Protein AF-A0ABD0NU44-F1 (afdb_monomer_lite)

Secondary structure (DSSP, 8-state):
---HHHHHHHHTSGGG-SS-GGGSS--S---S-GGGS-----S-TT----

Structure (mmCIF, N/CA/C/O backbone):
data_AF-A0ABD0NU44-F1
#
_entry.id   AF-A0ABD0NU44-F1
#
loop_
_atom_site.group_PDB
_atom_site.id
_atom_site.type_symbol
_atom_site.label_atom_id
_atom_site.label_alt_id
_atom_site.label_comp_id
_atom_site.label_asym_id
_atom_site.label_entity_id
_atom_site.label_seq_id
_atom_site.pdbx_PDB_ins_code
_atom_site.Cartn_x
_atom_site.Cartn_y
_atom_site.Cartn_z
_atom_site.occupancy
_atom_site.B_iso_or_equiv
_atom_site.auth_seq_id
_atom_site.auth_comp_id
_atom_site.auth_asym_id
_atom_site.auth_atom_id
_atom_site.pdbx_PDB_model_num
ATOM 1 N N . ARG A 1 1 ? 22.217 -0.983 -28.044 1.00 81.31 1 ARG A N 1
ATOM 2 C CA . ARG A 1 1 ? 22.746 0.165 -27.265 1.00 81.31 1 ARG A CA 1
ATOM 3 C C . ARG A 1 1 ? 21.582 1.107 -27.000 1.00 81.31 1 ARG A C 1
ATOM 5 O O . ARG A 1 1 ? 20.963 1.520 -27.968 1.00 81.31 1 ARG A O 1
ATOM 12 N N . MET A 1 2 ? 21.253 1.370 -25.736 1.00 88.81 2 MET A N 1
ATOM 13 C CA . MET A 1 2 ? 20.171 2.283 -25.341 1.00 88.81 2 MET A CA 1
ATOM 14 C C . MET A 1 2 ? 20.709 3.723 -25.273 1.00 88.81 2 MET A C 1
ATOM 16 O O . MET A 1 2 ? 21.876 3.916 -24.920 1.00 88.81 2 MET A O 1
ATOM 20 N N . SER A 1 3 ? 19.910 4.716 -25.673 1.00 96.56 3 SER A N 1
ATOM 21 C CA . SER A 1 3 ? 20.250 6.136 -25.498 1.00 96.56 3 SER A CA 1
ATOM 22 C C . SER A 1 3 ? 20.077 6.547 -24.030 1.00 96.56 3 SER A C 1
ATOM 24 O O . SER A 1 3 ? 19.364 5.882 -23.285 1.00 96.56 3 SER A O 1
ATOM 26 N N . CYS A 1 4 ? 20.715 7.644 -23.607 1.00 95.50 4 CYS A N 1
ATOM 27 C CA . CYS A 1 4 ? 20.510 8.194 -22.258 1.00 95.50 4 CYS A CA 1
ATOM 28 C C . CYS A 1 4 ? 19.025 8.509 -22.013 1.00 95.50 4 CYS A C 1
ATOM 30 O O . CYS A 1 4 ? 18.465 8.119 -20.999 1.00 95.50 4 CYS A O 1
ATOM 32 N N . ASP A 1 5 ? 18.375 9.120 -23.002 1.00 95.81 5 ASP A N 1
ATOM 33 C CA . ASP A 1 5 ? 16.947 9.430 -22.980 1.00 95.81 5 ASP A CA 1
ATOM 34 C C . ASP A 1 5 ? 16.068 8.173 -22.846 1.00 95.81 5 ASP A C 1
ATOM 36 O O . ASP A 1 5 ? 15.216 8.096 -21.965 1.00 95.81 5 ASP A O 1
ATOM 40 N N . GLY A 1 6 ? 16.361 7.122 -23.623 1.00 95.25 6 GLY A N 1
ATOM 41 C CA . GLY A 1 6 ? 15.661 5.840 -23.515 1.00 95.25 6 GLY A CA 1
ATOM 42 C C . GLY A 1 6 ? 15.867 5.157 -22.160 1.00 95.25 6 GLY A C 1
ATOM 43 O O . GLY A 1 6 ? 14.953 4.516 -21.651 1.00 95.25 6 GLY A O 1
ATOM 44 N N . PHE A 1 7 ? 17.039 5.333 -21.546 1.00 95.50 7 PHE A N 1
ATOM 45 C CA . PHE A 1 7 ? 17.303 4.842 -20.196 1.00 95.50 7 PHE A CA 1
ATOM 46 C C . PHE A 1 7 ? 16.537 5.640 -19.132 1.00 95.50 7 PHE A C 1
ATOM 48 O O . PHE A 1 7 ? 15.946 5.038 -18.239 1.00 95.50 7 PHE A O 1
ATOM 55 N N . CYS A 1 8 ? 16.473 6.970 -19.245 1.00 95.75 8 CYS A N 1
ATOM 56 C CA . CYS A 1 8 ? 15.646 7.803 -18.368 1.00 95.75 8 CYS A CA 1
ATOM 57 C C . CYS A 1 8 ? 14.163 7.423 -18.465 1.00 95.75 8 CYS A C 1
ATOM 59 O O . CYS A 1 8 ? 13.509 7.258 -17.437 1.00 95.75 8 CYS A O 1
ATOM 61 N N . HIS A 1 9 ? 13.652 7.220 -19.683 1.00 94.94 9 HIS A N 1
ATOM 62 C CA . HIS A 1 9 ? 12.285 6.753 -19.898 1.00 94.94 9 HIS A CA 1
ATOM 63 C C . HIS A 1 9 ? 12.027 5.388 -19.254 1.00 94.94 9 HIS A C 1
ATOM 65 O O . HIS A 1 9 ? 10.993 5.214 -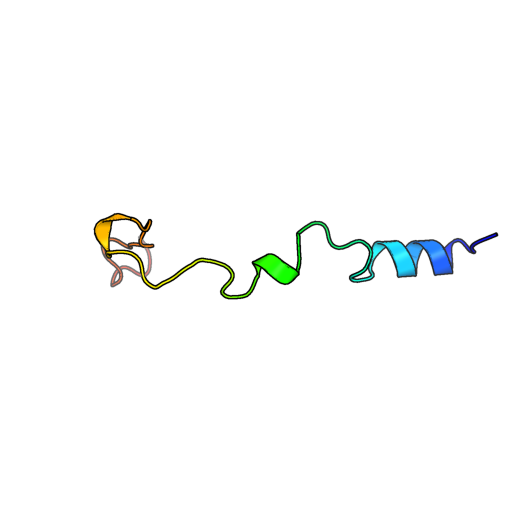18.617 1.00 94.94 9 HIS A O 1
ATOM 71 N N . TYR A 1 10 ? 12.973 4.449 -19.352 1.00 94.81 10 TYR A N 1
ATOM 72 C CA . TYR A 1 10 ? 12.868 3.157 -18.672 1.00 94.81 10 TYR A CA 1
ATOM 73 C C . TYR A 1 10 ? 12.829 3.306 -17.144 1.00 94.81 10 TYR A C 1
ATOM 75 O O . TYR A 1 10 ? 11.959 2.726 -16.499 1.00 94.81 10 TYR A O 1
ATOM 83 N N . LEU A 1 11 ? 13.719 4.113 -16.554 1.00 95.19 11 LEU A N 1
ATOM 84 C CA . LEU A 1 11 ? 13.757 4.313 -15.099 1.00 95.19 11 LEU A CA 1
ATOM 85 C C . LEU A 1 11 ? 12.447 4.883 -14.536 1.00 95.19 11 LEU A C 1
ATOM 87 O O . LEU A 1 11 ? 12.120 4.604 -13.384 1.00 95.19 11 LEU A O 1
ATOM 91 N N . MET A 1 12 ? 11.726 5.673 -15.335 1.00 94.00 12 MET A N 1
ATOM 92 C CA . MET A 1 12 ? 10.427 6.263 -14.991 1.00 94.00 12 MET A CA 1
ATOM 93 C C . MET A 1 12 ? 9.226 5.393 -15.389 1.00 94.00 12 MET A C 1
ATOM 95 O O . MET A 1 12 ? 8.094 5.774 -15.103 1.00 94.00 12 MET A O 1
ATOM 99 N N . SER A 1 13 ? 9.448 4.279 -16.086 1.00 92.75 13 SER A N 1
ATOM 100 C CA . SER A 1 13 ? 8.379 3.391 -16.544 1.00 92.75 13 SER A CA 1
ATOM 101 C C . SER A 1 13 ? 7.932 2.414 -15.458 1.00 92.75 13 SER A C 1
ATOM 103 O O . SER A 1 13 ? 8.682 2.115 -14.527 1.00 92.75 13 SER A O 1
ATOM 105 N N . ASP A 1 14 ? 6.733 1.859 -15.630 1.00 90.50 14 ASP A N 1
ATOM 106 C CA . ASP A 1 14 ? 6.161 0.848 -14.734 1.00 90.50 14 ASP A CA 1
ATOM 107 C C . ASP A 1 14 ? 6.991 -0.449 -14.696 1.00 90.50 14 ASP A C 1
ATOM 109 O O . ASP A 1 14 ? 7.010 -1.143 -13.681 1.00 90.50 14 ASP A O 1
ATOM 113 N N . GLU A 1 15 ? 7.769 -0.728 -15.749 1.00 89.69 15 GLU A N 1
ATOM 114 C CA . GL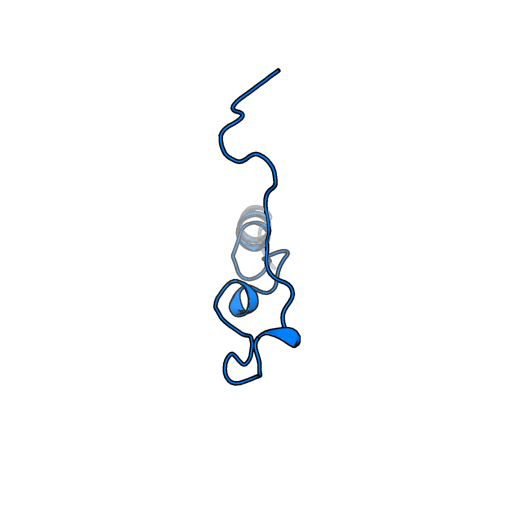U A 1 15 ? 8.723 -1.849 -15.803 1.00 89.69 15 GLU A CA 1
ATOM 115 C C . GLU A 1 15 ? 9.826 -1.743 -14.735 1.00 89.69 15 GLU A C 1
ATOM 117 O O . GLU A 1 15 ? 10.444 -2.740 -14.365 1.00 89.69 15 GLU A O 1
ATOM 122 N N . ASN A 1 16 ? 10.079 -0.532 -14.226 1.00 92.62 16 ASN A N 1
ATOM 123 C CA . ASN A 1 16 ? 11.036 -0.253 -13.158 1.00 92.62 16 ASN A CA 1
ATOM 124 C C . ASN A 1 16 ? 10.336 0.236 -11.873 1.00 92.62 16 ASN A C 1
ATOM 126 O O . ASN A 1 16 ? 10.932 0.961 -11.070 1.00 92.62 16 ASN A O 1
ATOM 130 N N . ALA A 1 17 ? 9.067 -0.129 -11.664 1.00 92.50 17 ALA A N 1
ATOM 131 C CA . ALA A 1 17 ? 8.339 0.263 -10.464 1.00 92.50 17 ALA A CA 1
ATOM 132 C C . ALA A 1 17 ? 9.060 -0.229 -9.187 1.00 92.50 17 ALA A C 1
ATOM 134 O O . ALA A 1 17 ? 9.466 -1.390 -9.100 1.00 92.50 17 ALA A O 1
ATOM 135 N N . PRO A 1 18 ? 9.197 0.617 -8.147 1.00 91.38 18 PRO A N 1
ATOM 136 C CA . PRO A 1 18 ? 9.891 0.247 -6.909 1.00 91.38 18 PRO A CA 1
ATOM 137 C C . PRO A 1 18 ? 9.085 -0.723 -6.031 1.00 91.38 18 PRO A C 1
ATOM 139 O O . PRO A 1 18 ? 9.564 -1.164 -4.986 1.00 91.38 18 PRO A O 1
ATOM 142 N N . VAL A 1 19 ? 7.845 -1.020 -6.421 1.00 90.31 19 VAL A N 1
ATOM 143 C CA . VAL A 1 19 ? 6.906 -1.878 -5.703 1.00 90.31 19 VAL A CA 1
ATOM 144 C C . VAL A 1 19 ? 6.268 -2.866 -6.669 1.00 90.31 19 VAL A C 1
ATOM 146 O O . VAL A 1 19 ? 6.126 -2.589 -7.856 1.00 90.31 19 VAL A O 1
ATOM 149 N N . PHE A 1 20 ? 5.848 -4.015 -6.144 1.00 88.44 20 PHE A N 1
ATOM 150 C CA . PHE A 1 20 ? 5.074 -4.983 -6.914 1.00 88.44 20 PHE A CA 1
ATOM 151 C C . PHE A 1 20 ? 3.687 -4.409 -7.199 1.00 88.44 20 PHE A C 1
ATOM 153 O O . PHE A 1 20 ? 2.854 -4.347 -6.293 1.00 88.44 20 PHE A O 1
ATOM 160 N N . LEU A 1 21 ? 3.456 -3.999 -8.446 1.00 86.62 21 LEU A N 1
ATOM 161 C CA . LEU A 1 21 ? 2.201 -3.376 -8.870 1.00 86.62 21 LEU A CA 1
ATOM 162 C C . LEU A 1 21 ? 0.996 -4.301 -8.629 1.00 86.62 21 LEU A C 1
ATOM 164 O O . LEU A 1 21 ? -0.023 -3.846 -8.122 1.00 86.62 21 LEU A O 1
ATOM 168 N N . ASP A 1 22 ? 1.159 -5.612 -8.826 1.00 82.81 22 ASP A N 1
ATOM 169 C CA . ASP A 1 22 ? 0.109 -6.622 -8.598 1.00 82.81 22 ASP A CA 1
ATOM 170 C C . ASP A 1 22 ? -0.372 -6.716 -7.139 1.00 82.81 22 ASP A C 1
ATOM 172 O O . ASP A 1 22 ? -1.427 -7.281 -6.856 1.00 82.81 22 ASP A O 1
ATOM 176 N N . ARG A 1 23 ? 0.411 -6.199 -6.182 1.00 83.56 23 ARG A N 1
ATOM 177 C CA . ARG A 1 23 ? 0.059 -6.202 -4.751 1.00 83.56 23 ARG A CA 1
ATOM 178 C C . ARG A 1 23 ? -0.620 -4.914 -4.293 1.00 83.56 23 ARG A C 1
ATOM 180 O O . ARG A 1 23 ? -0.913 -4.789 -3.106 1.00 83.56 23 ARG A O 1
ATOM 187 N N . LEU A 1 24 ? -0.818 -3.955 -5.196 1.00 87.06 24 LEU A N 1
ATOM 188 C CA . LEU A 1 24 ? -1.567 -2.732 -4.906 1.00 87.06 24 LEU A CA 1
ATOM 189 C C . LEU A 1 24 ? -3.074 -3.001 -4.860 1.00 87.06 24 LEU A C 1
ATOM 191 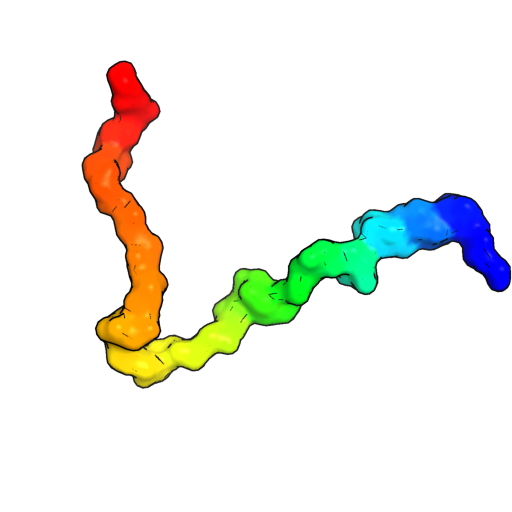O O . LEU A 1 24 ? -3.784 -2.359 -4.087 1.00 87.06 24 LEU A O 1
ATOM 195 N N . ASP A 1 25 ? -3.535 -3.974 -5.643 1.00 88.19 25 ASP A N 1
ATOM 196 C CA . ASP A 1 25 ? -4.917 -4.437 -5.637 1.00 88.19 25 ASP A CA 1
ATOM 197 C C . ASP A 1 25 ? -5.177 -5.466 -4.523 1.00 88.19 25 ASP A C 1
ATOM 199 O O . ASP A 1 25 ? -4.276 -5.908 -3.798 1.00 88.19 25 ASP A O 1
ATOM 203 N N . LEU A 1 26 ? -6.449 -5.856 -4.371 1.00 87.88 26 LEU A N 1
ATOM 204 C CA . LEU A 1 26 ? -6.878 -6.868 -3.408 1.00 87.88 26 LEU A CA 1
ATOM 205 C C . LEU A 1 26 ? -6.292 -8.241 -3.778 1.00 87.88 26 LEU A C 1
ATOM 207 O O . LEU A 1 26 ? -6.874 -9.005 -4.541 1.00 87.88 26 LEU A O 1
ATOM 211 N N . CYS A 1 27 ? -5.120 -8.534 -3.223 1.00 88.88 27 CYS A 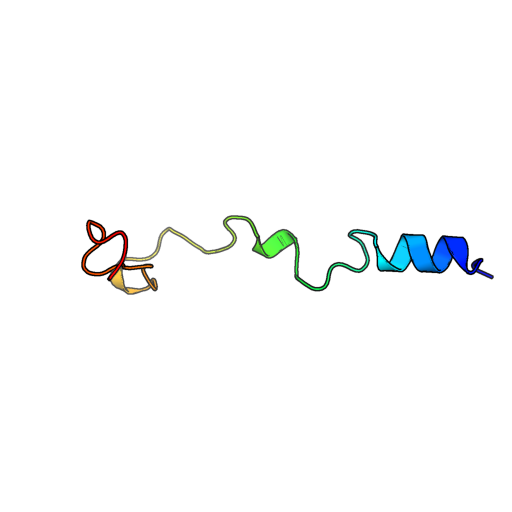N 1
ATOM 212 C CA . CYS A 1 27 ? -4.351 -9.750 -3.490 1.00 88.88 27 CYS A CA 1
ATOM 213 C C . CYS A 1 27 ? -4.429 -10.793 -2.361 1.00 88.88 27 CYS A C 1
ATOM 215 O O . CYS A 1 27 ? -3.911 -11.898 -2.508 1.00 88.88 27 CYS A O 1
ATOM 217 N N . GLN A 1 28 ? -5.033 -10.444 -1.222 1.00 91.50 28 GLN A N 1
ATOM 218 C CA . GLN A 1 28 ? -5.148 -11.319 -0.053 1.00 91.50 28 GLN A CA 1
ATOM 219 C C . GLN A 1 28 ? -6.410 -12.190 -0.131 1.00 91.50 28 GLN A C 1
ATOM 221 O O . GLN A 1 28 ? -7.436 -11.759 -0.653 1.00 91.50 28 GLN A O 1
ATOM 226 N N . GLU A 1 29 ? -6.346 -13.406 0.420 1.00 94.25 29 GLU A N 1
ATOM 227 C CA . GLU A 1 29 ? -7.514 -14.280 0.576 1.00 94.25 29 GLU A CA 1
ATOM 228 C C . GLU A 1 29 ? -8.444 -13.714 1.657 1.00 94.25 29 GLU A C 1
ATOM 230 O O . GLU A 1 29 ? -8.076 -13.638 2.829 1.00 94.25 29 GLU A O 1
ATOM 235 N N . MET A 1 30 ? -9.650 -13.307 1.256 1.00 96.25 30 MET A N 1
ATOM 236 C CA . MET A 1 30 ? -10.6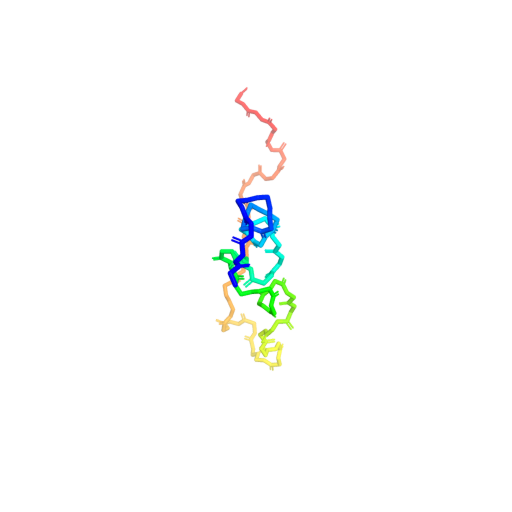07 -12.620 2.134 1.00 96.25 30 MET A CA 1
ATOM 237 C C . MET A 1 30 ? -11.658 -13.546 2.763 1.00 96.25 30 MET A C 1
ATOM 239 O O . MET A 1 30 ? -12.537 -13.067 3.475 1.00 96.25 30 MET A O 1
ATOM 243 N N . ASP A 1 31 ? -11.553 -14.860 2.547 1.00 96.50 31 ASP A N 1
ATOM 244 C CA . ASP A 1 31 ? -12.512 -15.856 3.048 1.00 96.50 31 ASP A CA 1
ATOM 245 C C . ASP A 1 31 ? -12.159 -16.394 4.451 1.00 96.50 31 ASP A C 1
ATOM 247 O O . ASP A 1 31 ? -12.888 -17.204 5.030 1.00 96.50 31 ASP A O 1
ATOM 251 N N . HIS A 1 32 ? -11.047 -15.943 5.039 1.00 97.00 32 HIS A N 1
ATOM 252 C CA . HIS A 1 32 ? -10.677 -16.295 6.409 1.00 97.00 32 HIS A CA 1
ATOM 253 C C . HIS A 1 32 ? -11.546 -15.573 7.463 1.00 97.00 32 HIS A C 1
ATOM 255 O O . HIS A 1 32 ? -12.148 -14.532 7.196 1.00 97.00 32 HIS A O 1
ATOM 261 N N . PRO A 1 33 ? -11.599 -16.074 8.712 1.00 97.88 33 PRO A N 1
ATOM 262 C CA . PRO A 1 33 ? -12.272 -15.376 9.805 1.00 97.88 33 PRO A CA 1
ATOM 263 C C . PRO A 1 33 ? -11.647 -14.004 10.109 1.00 97.88 33 PRO A C 1
ATOM 265 O O . PRO A 1 33 ? -10.431 -13.839 10.037 1.00 97.88 33 PRO A O 1
ATOM 268 N N . LEU A 1 34 ? -12.460 -13.041 10.566 1.00 96.75 34 LEU A N 1
ATOM 269 C CA . LEU A 1 34 ? -12.043 -11.647 10.810 1.00 96.75 34 LEU A CA 1
ATOM 270 C C . LEU A 1 34 ? -10.795 -11.507 11.704 1.00 96.75 34 LEU A C 1
ATOM 272 O O . LEU A 1 34 ? -9.975 -10.619 11.494 1.00 96.75 34 LEU A O 1
ATOM 276 N N . ALA A 1 35 ? -10.632 -12.401 12.682 1.00 97.12 35 ALA A N 1
ATOM 277 C CA . ALA A 1 35 ? -9.509 -12.387 13.619 1.00 97.12 35 ALA A CA 1
ATOM 278 C C . ALA A 1 35 ? -8.134 -12.654 12.968 1.00 97.12 35 ALA A C 1
ATOM 280 O O . ALA A 1 35 ? -7.115 -12.461 13.624 1.00 97.12 35 ALA A O 1
ATOM 281 N N . HIS A 1 36 ? -8.088 -13.105 11.711 1.00 97.44 36 HIS A N 1
ATOM 282 C CA . HIS A 1 36 ? -6.841 -13.370 10.983 1.00 97.44 36 HIS A CA 1
ATOM 283 C C . HIS A 1 36 ? -6.241 -12.119 10.330 1.00 97.44 36 HIS A C 1
ATOM 285 O O . HIS A 1 36 ? -5.098 -12.158 9.876 1.00 97.44 36 HIS A O 1
ATOM 291 N N . PHE A 1 37 ? -6.988 -11.016 10.273 1.00 97.38 37 PHE A N 1
ATOM 292 C CA . PHE A 1 37 ? -6.579 -9.819 9.550 1.00 97.38 37 PHE A CA 1
ATOM 293 C C . PHE A 1 37 ? -6.140 -8.709 10.498 1.00 97.38 37 PHE A C 1
ATOM 295 O O . PHE A 1 37 ? -6.751 -8.463 11.540 1.00 97.38 37 PHE A O 1
ATOM 302 N N . PHE A 1 38 ? -5.112 -7.968 10.089 1.00 97.31 38 PHE A N 1
ATOM 303 C CA . PHE A 1 38 ? -4.848 -6.658 10.667 1.00 97.31 38 PHE A CA 1
ATOM 304 C C . PHE A 1 38 ? -5.861 -5.656 10.116 1.00 97.31 38 PHE A C 1
ATOM 306 O O . PHE A 1 38 ? -5.970 -5.470 8.906 1.00 97.31 38 PHE A O 1
ATOM 313 N N . ILE A 1 39 ? -6.592 -4.996 11.012 1.00 97.38 39 ILE A N 1
ATOM 314 C CA . ILE A 1 39 ? -7.608 -4.004 10.656 1.00 97.38 39 ILE A CA 1
ATOM 315 C C . ILE A 1 39 ? -7.050 -2.620 10.969 1.00 97.38 39 ILE A C 1
ATOM 317 O O . ILE A 1 39 ? -6.710 -2.321 12.118 1.00 97.38 39 ILE A O 1
ATOM 321 N N . SER A 1 40 ? -6.961 -1.769 9.944 1.00 97.25 40 SER A N 1
ATOM 322 C CA . SER A 1 40 ? -6.602 -0.364 10.133 1.00 97.25 40 SER A CA 1
ATOM 323 C C . SER A 1 40 ? -7.637 0.295 11.040 1.00 97.25 40 SER A C 1
ATOM 325 O O . SER A 1 40 ? -8.836 0.263 10.762 1.00 97.25 40 SER A O 1
ATOM 327 N N . SER A 1 41 ? -7.177 0.859 12.151 1.00 97.19 41 SER A N 1
ATOM 328 C CA . SER A 1 41 ? -8.030 1.464 13.166 1.00 97.19 41 SER A CA 1
ATOM 329 C C . SER A 1 41 ? -7.532 2.864 13.484 1.00 97.19 41 SER A C 1
ATOM 331 O O . SER A 1 41 ? -6.342 3.162 13.394 1.00 97.19 41 SER A O 1
ATOM 333 N N . SER A 1 42 ? -8.465 3.742 13.832 1.00 97.12 42 SER A N 1
ATOM 334 C CA . SER A 1 42 ? -8.160 5.108 14.229 1.00 97.12 42 SER A CA 1
ATOM 335 C C . SER A 1 42 ? -8.876 5.425 15.531 1.00 97.12 42 SER A C 1
ATOM 337 O O . SER A 1 42 ? -10.009 4.996 15.755 1.00 97.12 42 SER A O 1
ATOM 339 N N . HIS A 1 43 ? -8.193 6.164 16.397 1.00 97.25 43 HIS A N 1
ATOM 340 C CA . HIS A 1 43 ? -8.714 6.620 17.674 1.00 97.25 43 HIS A CA 1
ATOM 341 C C . HIS A 1 43 ? -8.991 8.119 17.586 1.00 97.25 43 HIS A C 1
ATOM 343 O O . HIS A 1 43 ? -8.180 8.867 17.045 1.00 97.25 43 HIS A O 1
ATOM 349 N N . ASN A 1 44 ? -10.121 8.561 18.142 1.00 96.81 44 ASN A N 1
ATOM 350 C CA . ASN A 1 44 ? -10.554 9.960 18.106 1.00 96.81 44 ASN A CA 1
ATOM 351 C C . ASN A 1 44 ? -10.618 10.556 16.688 1.00 96.81 44 ASN A C 1
ATOM 353 O O . ASN A 1 44 ? -10.107 11.644 16.440 1.00 96.81 44 ASN A O 1
ATOM 357 N N . THR A 1 45 ? -11.288 9.869 15.759 1.00 96.62 45 THR A N 1
ATOM 358 C CA . THR A 1 45 ? -11.428 10.296 14.350 1.00 96.62 45 THR A CA 1
ATOM 359 C C . THR A 1 45 ? -12.079 11.669 14.160 1.00 96.62 45 THR A C 1
ATOM 361 O O . THR A 1 45 ? -11.948 12.262 13.096 1.00 96.62 45 THR A O 1
ATOM 364 N N . TYR A 1 46 ? -12.772 12.185 15.177 1.00 96.19 46 TYR A N 1
ATOM 365 C CA . TYR A 1 46 ? -13.386 13.511 15.168 1.00 96.19 46 TYR A CA 1
ATOM 366 C C . TYR A 1 46 ? -12.389 14.656 15.424 1.00 96.19 46 TYR A C 1
ATOM 368 O O . TYR A 1 46 ? -12.730 15.814 15.190 1.00 96.19 46 TYR A O 1
ATOM 376 N N . LEU A 1 47 ? -11.184 14.370 15.932 1.00 96.81 47 LEU A N 1
ATOM 377 C CA . LEU A 1 47 ? -10.167 15.391 16.185 1.00 96.81 47 LEU A CA 1
ATOM 378 C C . LEU A 1 47 ? -9.451 15.753 14.881 1.00 96.81 47 LEU A C 1
ATOM 380 O O . LEU A 1 47 ? -8.845 14.902 14.236 1.00 96.81 47 LEU A O 1
ATOM 384 N N . THR A 1 48 ? -9.479 17.034 14.519 1.00 94.94 48 THR A N 1
ATOM 385 C CA . THR A 1 48 ? -8.886 17.552 13.273 1.00 94.94 48 THR A CA 1
ATOM 386 C C . THR A 1 48 ? -7.590 18.339 13.490 1.00 94.94 48 THR A C 1
ATOM 388 O O . THR A 1 48 ? -7.023 18.863 12.535 1.00 94.94 48 THR A O 1
ATOM 391 N N . GLY A 1 49 ? -7.117 18.462 14.732 1.00 89.81 49 GLY A N 1
ATOM 392 C CA . GLY A 1 49 ? -5.963 19.283 15.097 1.00 89.81 49 GLY A CA 1
ATOM 393 C C . GLY A 1 49 ? -5.675 19.251 16.598 1.00 89.81 49 GLY A C 1
ATOM 394 O O . GLY A 1 49 ? -6.313 18.499 17.336 1.00 89.81 49 GLY A O 1
ATOM 395 N N . ARG A 1 50 ? -4.690 20.048 17.025 1.00 73.62 50 ARG A N 1
ATOM 396 C CA . ARG A 1 50 ? -4.422 20.325 18.444 1.00 73.62 50 ARG A CA 1
ATOM 397 C C . ARG A 1 50 ? -5.234 21.515 18.926 1.00 73.62 50 ARG A C 1
ATOM 399 O O . ARG A 1 50 ? -5.412 22.443 18.109 1.00 73.62 50 ARG A O 1
#

InterPro domains:
  IPR000909 Phosphatidylinositol-specific phospholipase C, X domain [PF00388] (30-49)
  IPR001192 Phosphoinositide phospholipase C family [PTHR10336] (2-49)
  IPR011992 EF-hand domain pair [SSF47473] (1-27)
  IPR017946 PLC-like phosphod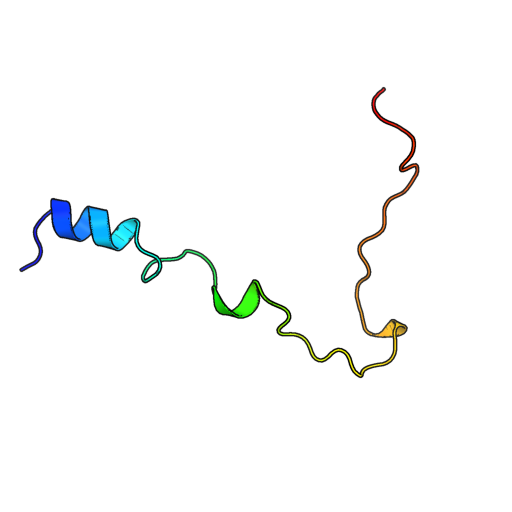iesterase, TIM beta/alpha-barrel domain superfamily [G3DSA:3.20.20.190] (24-50)
  IPR017946 PLC-like phosphodiesterase, TIM beta/alpha-barrel domain superfamily [SSF51695] (28-50)

Radius of gyration: 20.23 Å; chains: 1; bounding box: 36×37×46 Å

Organism: Cirrhinus mrigala (NCBI:txid683832)

Foldseek 3Di:
DADPVRVVVCCPDPVNDPDDPVVVDDPDDPPDDPVVDDDDDDDPPVDPDD

pLDDT: mean 92.94, std 5.07, range [73.62, 97.88]

Sequence (50 aa):
RMSCDGFCHYLMSDENAPVFLDRLDLCQEMDHPLAHFFISSSHNTYLTGR